Protein AF-A0A415G6V3-F1 (afdb_monomer_lite)

Secondary structure (DSSP, 8-state):
---------HHHHHHHHHT--TT-EEEEPP---TT--PPPEEEEEEEE-SSEEEEEETTS-EEEEEGGGHHHHEESSSS-------SS--

Structure (mmCIF, N/CA/C/O backbone):
data_AF-A0A415G6V3-F1
#
_entry.id   AF-A0A415G6V3-F1
#
loop_
_atom_site.group_PDB
_atom_site.id
_atom_site.type_sy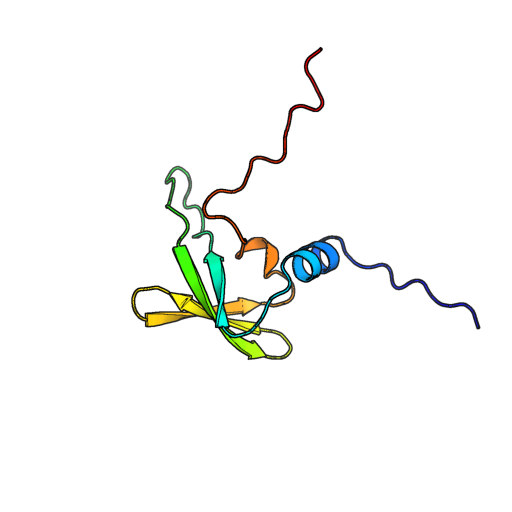mbol
_atom_site.label_atom_id
_atom_site.label_alt_id
_atom_site.label_comp_id
_atom_site.label_asym_id
_atom_site.label_entity_id
_atom_site.label_seq_id
_atom_site.pdbx_PDB_ins_code
_atom_site.Cartn_x
_atom_site.Cartn_y
_atom_site.Cartn_z
_atom_site.occupancy
_atom_site.B_iso_or_equiv
_atom_site.auth_seq_id
_atom_site.auth_comp_id
_atom_site.auth_asym_id
_atom_site.auth_atom_id
_atom_site.pdbx_PDB_model_num
ATOM 1 N N . MET A 1 1 ? -21.489 13.684 29.727 1.00 46.12 1 MET A N 1
ATOM 2 C CA . MET A 1 1 ? -20.698 12.756 28.893 1.00 46.1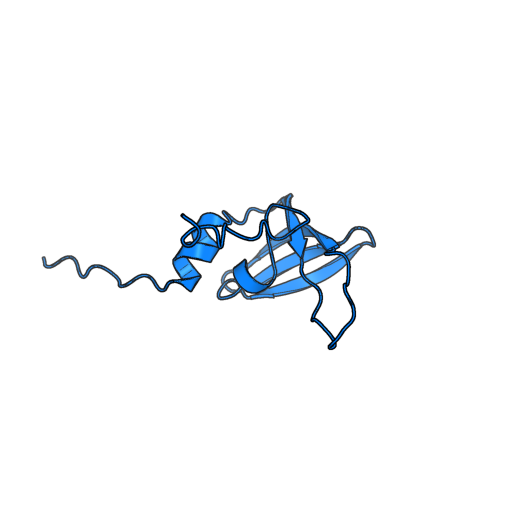2 1 MET A CA 1
ATOM 3 C C . MET A 1 1 ? -19.497 13.523 28.384 1.00 46.12 1 MET A C 1
ATOM 5 O O . MET A 1 1 ? -19.663 14.386 27.534 1.00 46.12 1 MET A O 1
ATOM 9 N N . ILE A 1 2 ? -18.327 13.301 28.977 1.00 50.75 2 ILE A N 1
ATOM 10 C CA . ILE A 1 2 ? -17.081 13.879 28.471 1.00 50.75 2 ILE A CA 1
ATOM 11 C C . ILE A 1 2 ? -16.722 13.012 27.266 1.00 50.75 2 ILE A C 1
ATOM 13 O O . ILE A 1 2 ? -16.491 11.816 27.427 1.00 50.75 2 ILE A O 1
ATOM 17 N N . GLN A 1 3 ? -16.801 13.568 26.057 1.00 54.12 3 GLN A N 1
ATOM 18 C CA . GLN A 1 3 ? -16.238 12.902 24.889 1.00 54.12 3 GLN A CA 1
ATOM 19 C C . GLN A 1 3 ? -14.725 12.918 25.100 1.00 54.12 3 GLN A C 1
ATOM 21 O O . GLN A 1 3 ? -14.097 13.962 24.954 1.00 54.12 3 GLN A O 1
ATOM 26 N N . GLU A 1 4 ? -14.149 11.797 25.534 1.00 57.84 4 GLU A N 1
ATOM 27 C CA . GLU A 1 4 ? -12.704 11.608 25.456 1.00 57.84 4 GLU A CA 1
ATOM 28 C C . GLU A 1 4 ? -12.314 11.767 23.986 1.00 57.84 4 GLU A C 1
ATOM 30 O O . GLU A 1 4 ? -12.613 10.908 23.151 1.00 57.84 4 GLU A O 1
ATOM 35 N N . GLU A 1 5 ? -11.682 12.891 23.647 1.00 63.00 5 GLU A N 1
ATOM 36 C CA . GLU A 1 5 ? -11.000 13.038 22.370 1.00 63.00 5 GLU A CA 1
ATOM 37 C C . GLU A 1 5 ? -9.928 11.950 22.309 1.00 63.00 5 GLU A C 1
ATOM 39 O O . GLU A 1 5 ? -8.853 12.067 22.903 1.00 63.00 5 GLU A O 1
ATOM 44 N N . LYS A 1 6 ? -10.235 10.846 21.616 1.00 68.12 6 LYS A N 1
ATOM 45 C CA . LYS A 1 6 ? -9.254 9.802 21.326 1.00 68.12 6 LYS A CA 1
ATOM 46 C C . LYS A 1 6 ? -8.056 10.473 20.671 1.00 68.12 6 LYS A C 1
ATOM 48 O O . LYS A 1 6 ? -8.142 10.962 19.545 1.00 68.12 6 LYS A O 1
ATOM 53 N N . LYS A 1 7 ? -6.936 10.486 21.386 1.00 74.62 7 LYS A N 1
ATOM 54 C CA . LYS A 1 7 ? -5.672 11.040 20.916 1.00 74.62 7 LYS A CA 1
ATOM 55 C C . LYS A 1 7 ? -5.180 10.184 19.746 1.00 74.62 7 LYS A C 1
ATOM 57 O O . LYS A 1 7 ? -4.548 9.154 19.949 1.00 74.62 7 LYS A O 1
ATOM 62 N N . VAL A 1 8 ? -5.528 10.586 18.523 1.00 74.06 8 VAL A N 1
ATOM 63 C CA . VAL A 1 8 ? -5.136 9.878 17.296 1.00 74.06 8 VAL A CA 1
ATOM 64 C C . VAL A 1 8 ? -3.627 10.004 17.127 1.00 74.06 8 VAL A C 1
ATOM 66 O O . VAL A 1 8 ? -3.090 11.119 17.101 1.00 74.06 8 VAL A O 1
ATOM 69 N N . SER A 1 9 ? -2.939 8.873 16.998 1.00 83.00 9 SER A N 1
ATOM 70 C CA . SER A 1 9 ? -1.493 8.877 16.789 1.00 83.00 9 SER A CA 1
ATOM 71 C C . SER A 1 9 ? -1.142 9.513 15.432 1.00 83.00 9 SER A C 1
ATOM 73 O O . SER A 1 9 ? -1.920 9.427 14.477 1.00 83.00 9 SER A O 1
ATOM 75 N N . PRO A 1 10 ? 0.044 10.133 15.283 1.00 85.69 10 PRO A N 1
ATOM 76 C CA . PRO A 1 10 ? 0.490 10.650 13.987 1.00 85.69 10 PRO A CA 1
ATOM 77 C C . PRO A 1 10 ? 0.483 9.588 12.877 1.00 85.69 10 PRO A C 1
ATOM 79 O O . PRO A 1 10 ? 0.212 9.908 11.723 1.00 85.69 10 PRO A O 1
ATOM 82 N N . MET A 1 11 ? 0.744 8.323 13.224 1.00 86.94 11 MET A N 1
ATOM 83 C CA . MET A 1 11 ? 0.728 7.218 12.267 1.00 86.94 11 MET A CA 1
ATOM 84 C C . MET A 1 11 ? -0.689 6.888 11.790 1.00 86.94 11 MET A C 1
ATOM 86 O O . MET A 1 11 ? -0.915 6.746 10.593 1.00 86.94 11 MET A O 1
ATOM 90 N N . GLU A 1 12 ? -1.668 6.850 12.696 1.00 84.50 12 GLU A N 1
ATOM 91 C CA . GLU A 1 12 ? -3.075 6.660 12.324 1.00 84.50 12 GLU A CA 1
ATOM 92 C C . GLU A 1 12 ? -3.582 7.773 11.403 1.00 84.50 12 GLU A C 1
ATOM 94 O O . GLU A 1 12 ? -4.350 7.493 10.484 1.00 84.50 12 GLU A O 1
ATOM 99 N N . LYS A 1 13 ? -3.137 9.022 11.604 1.00 87.44 13 LYS A N 1
ATOM 100 C CA . LYS A 1 13 ? -3.451 10.126 10.680 1.00 87.44 13 LYS A CA 1
ATOM 101 C C . LYS A 1 13 ? -2.898 9.851 9.280 1.00 87.44 13 LYS A C 1
ATOM 103 O O . LYS A 1 13 ? -3.662 9.878 8.321 1.00 87.44 13 LYS A O 1
ATOM 108 N N . ARG A 1 14 ? -1.616 9.484 9.172 1.00 87.62 14 ARG A N 1
ATOM 109 C CA . ARG A 1 14 ? -0.974 9.158 7.884 1.00 87.62 14 ARG A CA 1
ATOM 110 C C . ARG A 1 14 ? -1.624 7.968 7.174 1.00 87.62 14 ARG A C 1
ATOM 112 O O . ARG A 1 14 ? -1.838 8.013 5.967 1.00 87.62 14 ARG A O 1
ATOM 119 N N . ASN A 1 15 ? -1.981 6.916 7.913 1.00 86.81 15 ASN A N 1
ATOM 120 C CA . ASN A 1 15 ? -2.688 5.766 7.342 1.00 86.81 15 ASN A CA 1
ATOM 121 C C . ASN A 1 15 ? -4.082 6.157 6.828 1.00 86.81 15 ASN A C 1
ATOM 123 O O . ASN A 1 15 ? -4.493 5.694 5.767 1.00 86.81 15 ASN A O 1
ATOM 127 N N . LYS A 1 16 ? -4.799 7.043 7.537 1.00 86.81 16 LYS A N 1
ATOM 128 C CA . LYS A 1 16 ? -6.086 7.582 7.066 1.00 86.81 16 LYS A CA 1
ATOM 129 C C . LYS A 1 16 ? -5.933 8.437 5.806 1.00 86.81 16 LYS A C 1
ATOM 131 O O . LYS A 1 16 ? -6.746 8.309 4.900 1.00 86.81 16 LYS A O 1
ATOM 136 N N . GLU A 1 17 ? -4.891 9.262 5.714 1.00 88.31 17 GLU A N 1
ATOM 137 C CA . GLU A 1 17 ? -4.599 10.089 4.527 1.00 88.31 17 GLU A CA 1
ATOM 138 C C . GLU A 1 17 ? -4.300 9.253 3.271 1.00 88.31 17 GLU A C 1
ATOM 140 O O . GLU A 1 17 ? -4.591 9.668 2.138 1.00 88.31 17 GLU A O 1
ATOM 145 N N . LEU A 1 18 ? -3.739 8.054 3.452 1.00 86.56 18 LEU A N 1
ATOM 146 C CA . LEU A 1 18 ? -3.525 7.104 2.361 1.00 86.56 18 LEU A CA 1
ATOM 147 C C . LEU A 1 18 ? -4.816 6.536 1.785 1.00 86.56 18 LEU A C 1
ATOM 149 O O . LEU A 1 18 ? -4.817 6.207 0.597 1.00 86.56 18 LEU A O 1
ATOM 153 N N . ASP A 1 19 ? -5.890 6.490 2.579 1.00 88.75 19 ASP A N 1
ATOM 154 C CA . ASP A 1 19 ? -7.212 6.008 2.168 1.00 88.75 19 ASP A CA 1
ATOM 155 C C . ASP A 1 19 ? -7.111 4.654 1.440 1.00 88.75 19 ASP A C 1
ATOM 157 O O . ASP A 1 19 ? -7.432 4.535 0.258 1.00 88.75 19 ASP A O 1
ATOM 161 N N . ILE A 1 20 ? -6.545 3.655 2.129 1.00 89.31 20 ILE A N 1
ATOM 162 C CA . ILE A 1 20 ? -6.211 2.346 1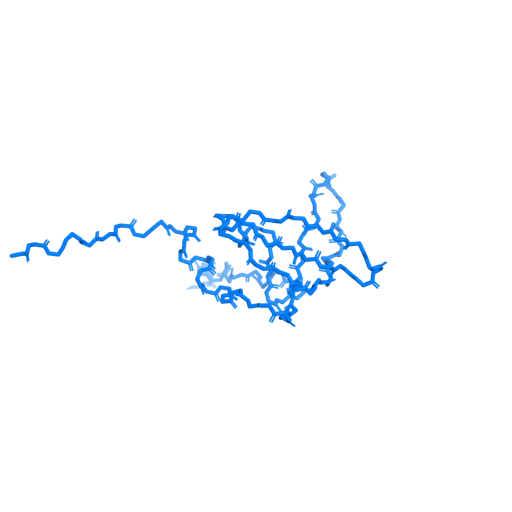.551 1.00 89.31 20 ILE A CA 1
ATOM 163 C C . ILE A 1 20 ? -7.485 1.596 1.175 1.00 89.31 20 ILE A C 1
ATOM 165 O O . ILE A 1 20 ? -8.330 1.314 2.024 1.00 89.31 20 ILE A O 1
ATOM 169 N N . LYS A 1 21 ? -7.600 1.250 -0.109 1.00 92.25 21 LYS A N 1
ATOM 170 C CA . LYS A 1 21 ? -8.764 0.575 -0.693 1.00 92.25 21 LYS A CA 1
ATOM 171 C C . LYS A 1 21 ? -8.342 -0.641 -1.499 1.00 92.25 21 LYS A C 1
ATOM 173 O O . LYS A 1 21 ? -7.324 -0.602 -2.185 1.00 92.25 21 LYS A O 1
ATOM 178 N N . ALA A 1 22 ? -9.151 -1.696 -1.457 1.00 92.81 22 ALA A N 1
ATOM 179 C CA . ALA A 1 22 ? -8.971 -2.843 -2.339 1.00 92.81 22 ALA A CA 1
ATOM 180 C C . ALA A 1 22 ? -9.077 -2.402 -3.809 1.00 92.81 22 ALA A C 1
ATOM 182 O O . ALA A 1 22 ? -9.903 -1.559 -4.158 1.00 92.81 22 ALA A O 1
ATOM 183 N N . GLY A 1 23 ? -8.198 -2.932 -4.654 1.00 93.12 23 GLY A N 1
ATOM 184 C CA . GLY A 1 23 ? -8.049 -2.561 -6.061 1.00 93.12 23 GLY A CA 1
ATOM 185 C C . GLY A 1 23 ? -7.285 -1.258 -6.318 1.00 93.12 23 GLY A C 1
ATOM 186 O O . GLY A 1 23 ? -6.984 -0.961 -7.473 1.00 93.12 23 GLY A O 1
ATOM 187 N N . ALA A 1 24 ? -6.945 -0.476 -5.288 1.00 93.62 24 ALA A N 1
ATOM 188 C CA . ALA A 1 24 ? -6.174 0.748 -5.479 1.00 93.62 24 ALA A CA 1
ATOM 189 C C . ALA A 1 24 ? -4.681 0.455 -5.696 1.00 93.62 24 ALA A C 1
ATOM 191 O O . ALA A 1 24 ? -4.127 -0.524 -5.193 1.00 93.62 24 ALA A O 1
ATOM 192 N N . VAL A 1 25 ? -4.035 1.340 -6.455 1.00 94.06 25 VAL A N 1
ATOM 193 C CA . VAL A 1 25 ? -2.616 1.257 -6.809 1.00 94.06 25 VAL A CA 1
ATOM 194 C C . VAL A 1 25 ? -1.808 2.175 -5.900 1.00 94.06 25 VAL A C 1
ATOM 196 O O . VAL A 1 25 ? -2.143 3.349 -5.742 1.00 94.06 25 VAL A O 1
ATOM 199 N N . TYR A 1 26 ? -0.708 1.655 -5.369 1.00 93.38 26 TYR A N 1
ATOM 200 C CA . TYR A 1 26 ? 0.263 2.391 -4.566 1.00 93.38 26 TYR A CA 1
ATOM 201 C C . TYR A 1 26 ? 1.684 2.097 -5.046 1.00 93.38 26 TYR A C 1
ATOM 203 O O . TYR A 1 26 ? 1.917 1.232 -5.890 1.00 93.38 26 TYR A O 1
ATOM 211 N N . TYR A 1 27 ? 2.644 2.831 -4.497 1.00 91.25 27 TYR A N 1
ATOM 212 C CA . TYR A 1 27 ? 4.063 2.552 -4.646 1.00 91.25 27 TYR A CA 1
ATOM 213 C C . TYR A 1 27 ? 4.634 2.145 -3.295 1.00 91.25 27 TYR A C 1
ATOM 215 O O . TYR A 1 27 ? 4.442 2.859 -2.310 1.00 91.25 27 TYR A O 1
ATOM 223 N N . MET A 1 28 ? 5.315 1.007 -3.272 1.00 89.00 28 MET A N 1
ATOM 224 C CA . MET A 1 28 ? 5.976 0.443 -2.109 1.00 89.00 28 MET A CA 1
ATOM 225 C C . MET A 1 28 ? 7.464 0.811 -2.128 1.00 89.00 28 MET A C 1
ATOM 227 O O . MET A 1 28 ? 8.136 0.626 -3.145 1.00 89.00 28 MET A O 1
ATOM 231 N N . ASP A 1 29 ? 7.979 1.352 -1.023 1.00 80.06 29 ASP A N 1
ATOM 232 C CA . ASP A 1 29 ? 9.427 1.489 -0.830 1.00 80.06 29 ASP A CA 1
ATOM 233 C C . ASP A 1 29 ? 10.048 0.121 -0.547 1.00 80.06 29 ASP A C 1
ATOM 235 O O . ASP A 1 29 ? 9.612 -0.583 0.361 1.00 80.06 29 ASP A O 1
ATOM 239 N N . GLU A 1 30 ? 11.107 -0.238 -1.272 1.00 70.94 30 GLU A N 1
ATOM 240 C CA . GLU A 1 30 ? 11.950 -1.362 -0.865 1.00 70.94 30 GLU A CA 1
ATOM 241 C C . GLU A 1 30 ? 12.918 -0.927 0.245 1.00 70.94 30 GLU A C 1
ATOM 243 O O . GLU A 1 30 ? 13.379 0.222 0.304 1.00 70.94 30 GLU A O 1
ATOM 248 N N . LEU A 1 31 ? 13.195 -1.856 1.165 1.00 62.56 31 LEU A N 1
ATOM 249 C CA . LEU A 1 31 ? 14.099 -1.661 2.295 1.00 62.56 31 LEU A CA 1
ATOM 250 C C . LEU A 1 31 ? 15.455 -1.158 1.788 1.00 62.56 31 LEU A C 1
ATOM 252 O O . LEU A 1 31 ? 16.179 -1.854 1.082 1.00 62.56 31 LEU A O 1
ATOM 256 N N . ARG A 1 32 ? 15.793 0.078 2.170 1.00 55.56 32 ARG A N 1
ATOM 257 C CA . ARG A 1 32 ? 17.051 0.737 1.811 1.00 55.56 32 ARG A CA 1
ATOM 258 C C . ARG A 1 32 ? 18.228 -0.025 2.414 1.00 55.56 32 ARG A C 1
ATOM 260 O O . ARG A 1 32 ? 18.616 0.233 3.554 1.00 55.56 32 ARG A O 1
ATOM 267 N N . ILE A 1 33 ? 18.845 -0.909 1.644 1.00 54.09 33 ILE A N 1
ATOM 268 C CA . ILE A 1 33 ? 20.220 -1.318 1.916 1.00 54.09 33 ILE A CA 1
ATOM 269 C C . ILE A 1 33 ? 21.083 -0.090 1.594 1.00 54.09 33 ILE A C 1
ATOM 271 O O . ILE A 1 33 ? 20.940 0.532 0.541 1.00 54.09 33 ILE A O 1
ATOM 275 N N . ARG A 1 34 ? 21.877 0.362 2.573 1.00 53.66 34 ARG A N 1
ATOM 276 C CA . ARG A 1 34 ? 22.613 1.640 2.541 1.00 53.66 34 ARG A CA 1
ATOM 277 C C . ARG A 1 34 ? 23.282 1.890 1.180 1.00 53.66 34 ARG A C 1
ATOM 279 O O . ARG A 1 34 ? 24.248 1.219 0.845 1.00 53.66 34 ARG A O 1
ATOM 286 N N . GLY A 1 35 ? 22.824 2.924 0.475 1.00 55.38 35 GLY A N 1
ATOM 287 C CA . GLY A 1 35 ? 23.492 3.467 -0.713 1.00 55.38 35 GLY A CA 1
ATOM 288 C C . GLY A 1 35 ? 22.829 3.138 -2.050 1.00 55.38 35 GLY A C 1
ATOM 289 O O . GLY A 1 35 ? 23.065 3.873 -3.005 1.00 55.38 35 GLY A O 1
ATOM 290 N N . GLU A 1 36 ? 21.951 2.134 -2.124 1.00 54.53 36 GLU A N 1
ATOM 291 C CA . GLU A 1 36 ? 21.214 1.845 -3.358 1.00 54.53 36 GLU A CA 1
ATOM 292 C C . GLU A 1 36 ? 19.889 2.602 -3.412 1.00 54.53 36 GLU A C 1
ATOM 294 O O . GLU A 1 36 ? 19.037 2.536 -2.521 1.00 54.53 36 GLU A O 1
ATOM 299 N N . ARG A 1 37 ? 19.722 3.361 -4.495 1.00 56.81 37 ARG A N 1
ATOM 300 C CA . ARG A 1 37 ? 18.471 4.036 -4.814 1.00 56.81 37 ARG A CA 1
ATOM 301 C C . ARG A 1 37 ? 17.599 3.047 -5.576 1.00 56.81 37 ARG A C 1
ATOM 303 O O . ARG A 1 37 ? 17.612 3.033 -6.799 1.00 56.81 37 ARG A O 1
ATOM 310 N N . ILE A 1 38 ? 16.882 2.210 -4.837 1.00 67.12 38 ILE A N 1
ATOM 311 C CA . ILE A 1 38 ? 15.925 1.280 -5.432 1.00 67.12 38 ILE A CA 1
ATOM 312 C C . ILE A 1 38 ? 14.694 2.076 -5.870 1.00 67.12 38 ILE A C 1
ATOM 314 O O . ILE A 1 38 ? 14.140 2.866 -5.094 1.00 67.12 38 ILE A O 1
ATOM 318 N N . ASP A 1 39 ? 14.309 1.921 -7.138 1.00 76.44 39 ASP A N 1
ATOM 319 C CA . ASP A 1 39 ? 1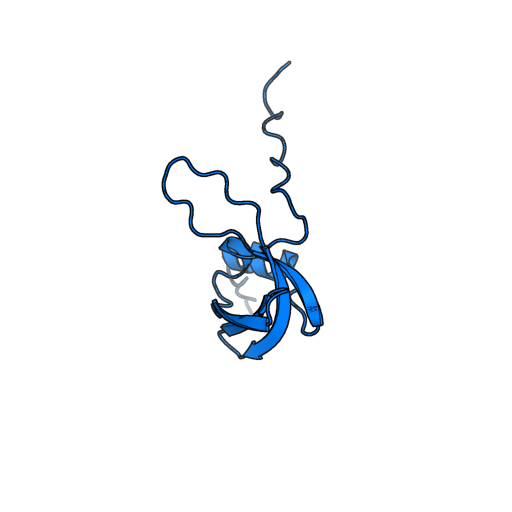3.080 2.513 -7.640 1.00 76.44 39 ASP A CA 1
ATOM 320 C C . ASP A 1 39 ? 11.888 1.867 -6.920 1.00 76.44 39 ASP A C 1
ATOM 322 O O . ASP A 1 39 ? 11.779 0.647 -6.841 1.00 76.44 39 ASP A O 1
ATOM 326 N N . PRO A 1 40 ? 10.972 2.676 -6.393 1.00 84.25 40 PRO A N 1
ATOM 327 C CA . PRO A 1 40 ? 9.838 2.174 -5.646 1.00 84.25 40 PRO A CA 1
ATOM 328 C C . PRO A 1 40 ? 8.884 1.405 -6.547 1.00 84.25 40 PRO A C 1
ATOM 330 O O . PRO A 1 40 ? 8.563 1.828 -7.665 1.00 84.25 40 PRO A O 1
ATOM 333 N N . LYS A 1 41 ? 8.415 0.281 -6.020 1.00 88.12 41 LYS A N 1
ATOM 334 C CA . LYS A 1 41 ? 7.673 -0.728 -6.762 1.00 88.12 41 LYS A CA 1
ATOM 335 C C . LYS A 1 41 ? 6.198 -0.379 -6.825 1.00 88.12 41 LYS A C 1
ATOM 337 O O . LYS A 1 41 ? 5.590 -0.082 -5.801 1.00 88.12 41 LYS A O 1
ATOM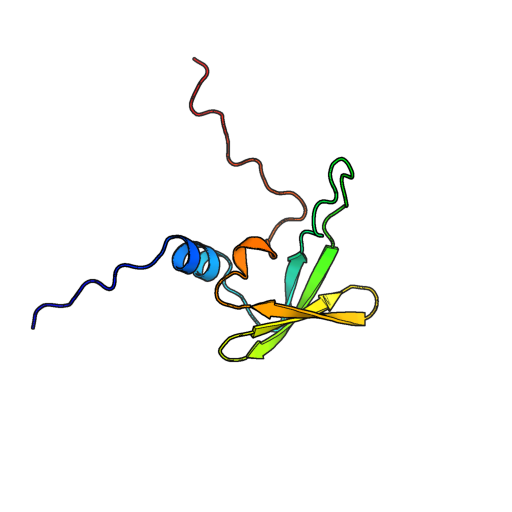 342 N N . ARG A 1 42 ? 5.598 -0.433 -8.011 1.00 91.88 42 ARG A N 1
ATOM 343 C CA . ARG A 1 42 ? 4.149 -0.274 -8.165 1.00 91.88 42 ARG A CA 1
ATOM 344 C C . ARG A 1 42 ? 3.444 -1.547 -7.689 1.00 91.88 42 ARG A C 1
ATOM 346 O O . ARG A 1 42 ? 3.805 -2.641 -8.109 1.00 91.88 42 ARG A O 1
ATOM 353 N N . VAL A 1 43 ? 2.453 -1.392 -6.816 1.00 93.88 43 VAL A N 1
ATOM 354 C CA . VAL A 1 43 ? 1.694 -2.498 -6.221 1.00 93.88 43 VAL A CA 1
ATOM 355 C C . VAL A 1 43 ? 0.195 -2.201 -6.214 1.00 93.88 43 VAL A C 1
ATOM 357 O O . VAL A 1 43 ? -0.223 -1.044 -6.141 1.00 93.88 43 VAL A O 1
ATOM 360 N N . VAL A 1 44 ? -0.626 -3.245 -6.280 1.00 95.56 44 VAL A N 1
ATOM 361 C CA . VAL A 1 44 ? -2.091 -3.182 -6.218 1.00 95.56 44 VAL A CA 1
ATOM 362 C C . VAL A 1 44 ? -2.561 -3.825 -4.924 1.00 95.56 44 VAL A C 1
ATOM 364 O O . VAL A 1 44 ? -2.151 -4.936 -4.605 1.00 95.56 44 VAL A O 1
ATOM 367 N N . VAL A 1 45 ? -3.452 -3.167 -4.187 1.00 95.25 45 VAL A N 1
ATOM 368 C CA . VAL A 1 45 ? -4.079 -3.774 -3.007 1.00 95.25 45 VAL A CA 1
ATOM 369 C C . VAL A 1 45 ? -5.051 -4.859 -3.456 1.00 95.25 45 VAL A C 1
ATOM 371 O O . VAL A 1 45 ? -6.031 -4.567 -4.138 1.00 95.25 45 VAL A O 1
ATOM 374 N N . LYS A 1 46 ? -4.810 -6.103 -3.053 1.00 96.62 46 LYS A N 1
ATOM 375 C CA . LYS A 1 46 ? -5.698 -7.234 -3.342 1.00 96.62 46 LYS A CA 1
ATOM 376 C C . LYS A 1 46 ? -6.747 -7.396 -2.259 1.00 96.62 46 LYS A C 1
ATOM 378 O O . LYS A 1 46 ? -7.937 -7.384 -2.551 1.00 96.62 46 LYS A O 1
ATOM 383 N N . GLU A 1 47 ? -6.300 -7.480 -1.012 1.00 95.62 47 GLU A N 1
ATOM 384 C CA . GLU A 1 47 ? -7.160 -7.770 0.131 1.00 95.62 47 GLU A CA 1
ATOM 385 C C . GLU A 1 47 ? -6.783 -6.910 1.336 1.00 95.62 47 GLU A C 1
ATOM 387 O O . GLU A 1 47 ? -5.619 -6.549 1.528 1.00 95.62 47 GLU A O 1
ATOM 392 N N . ILE A 1 48 ? -7.780 -6.587 2.160 1.00 93.62 48 ILE A N 1
ATOM 393 C CA . ILE A 1 48 ? -7.604 -5.842 3.406 1.00 93.62 48 ILE A CA 1
ATOM 394 C C . ILE A 1 48 ? -8.192 -6.681 4.538 1.00 93.62 48 ILE A C 1
ATOM 396 O O . ILE A 1 48 ? -9.397 -6.908 4.604 1.00 93.62 48 ILE A O 1
ATOM 400 N N . TYR A 1 49 ? -7.322 -7.111 5.440 1.00 92.75 49 TYR A N 1
ATOM 401 C CA . TYR A 1 49 ? -7.644 -7.796 6.685 1.00 92.75 49 TYR A CA 1
ATOM 402 C C . TYR A 1 49 ? -7.591 -6.801 7.854 1.00 92.75 49 TYR A C 1
ATOM 404 O O . TYR A 1 49 ? -6.966 -5.753 7.722 1.00 92.75 49 TYR A O 1
ATOM 412 N N . PRO A 1 50 ? -8.163 -7.111 9.035 1.00 89.56 50 PRO A N 1
ATOM 413 C CA . PRO A 1 50 ? -8.220 -6.174 10.167 1.00 89.56 50 PRO A CA 1
AT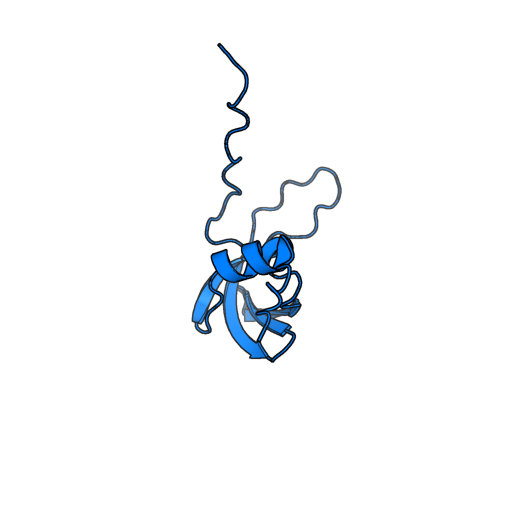OM 414 C C . PRO A 1 50 ? -6.876 -5.568 10.604 1.00 89.56 50 PRO A C 1
ATOM 416 O O . PRO A 1 50 ? -6.843 -4.460 11.139 1.00 89.56 50 PRO A O 1
ATOM 419 N N . HIS A 1 51 ? -5.764 -6.272 10.373 1.00 91.06 51 HIS A N 1
ATOM 420 C CA . HIS A 1 51 ? -4.423 -5.833 10.774 1.00 91.06 51 HIS A CA 1
ATOM 421 C C . HIS A 1 51 ? -3.391 -5.852 9.640 1.00 91.06 51 HIS A C 1
ATOM 423 O O . HIS A 1 51 ? -2.245 -5.459 9.858 1.00 91.06 51 HIS A O 1
ATOM 429 N N . MET A 1 52 ? -3.774 -6.277 8.434 1.00 94.19 52 MET A N 1
ATOM 430 C CA . MET A 1 52 ? -2.846 -6.517 7.331 1.00 94.19 52 MET A CA 1
ATOM 431 C C . MET A 1 52 ? -3.484 -6.175 5.987 1.00 94.19 52 MET A C 1
ATOM 433 O O . MET A 1 52 ? -4.679 -6.361 5.792 1.00 94.19 52 MET A O 1
ATOM 437 N N . ILE A 1 53 ? -2.675 -5.710 5.049 1.00 94.19 53 ILE A N 1
ATOM 438 C CA . ILE A 1 53 ? -3.040 -5.484 3.655 1.00 94.19 53 ILE A CA 1
ATOM 439 C C . ILE A 1 53 ? -2.194 -6.422 2.808 1.00 94.19 53 ILE A C 1
ATOM 441 O O . ILE A 1 53 ? -0.982 -6.497 3.005 1.00 94.19 53 ILE A O 1
ATOM 445 N N . ILE A 1 54 ? -2.823 -7.108 1.863 1.00 95.00 54 ILE A N 1
ATOM 446 C CA . ILE A 1 54 ? -2.120 -7.882 0.844 1.00 95.00 54 ILE A CA 1
ATOM 447 C C . ILE A 1 54 ? -1.997 -7.014 -0.397 1.00 95.00 54 ILE A C 1
ATOM 449 O O . ILE A 1 54 ? -3.001 -6.535 -0.933 1.00 95.00 54 ILE A O 1
ATOM 453 N N . VAL A 1 55 ? -0.766 -6.808 -0.850 1.00 94.75 55 VAL A N 1
ATOM 454 C CA . VAL A 1 55 ? -0.461 -6.086 -2.083 1.00 94.75 55 VAL A CA 1
ATOM 455 C C . VAL A 1 55 ? 0.218 -7.017 -3.075 1.00 94.75 55 VAL A C 1
ATOM 457 O O . VAL A 1 55 ? 1.023 -7.852 -2.679 1.00 94.75 55 VAL A O 1
ATOM 460 N N . GLU A 1 56 ? -0.097 -6.873 -4.354 1.00 95.31 56 GLU A N 1
ATOM 461 C CA . GLU A 1 56 ? 0.516 -7.626 -5.448 1.00 95.31 56 GLU A CA 1
ATOM 462 C C . GLU A 1 56 ? 1.319 -6.676 -6.331 1.00 95.31 56 GLU A C 1
ATOM 464 O O . GLU A 1 56 ? 0.852 -5.582 -6.658 1.00 95.31 56 GLU A O 1
ATOM 469 N N . ASP A 1 57 ? 2.528 -7.077 -6.702 1.00 92.50 57 ASP A N 1
ATOM 470 C CA . ASP A 1 57 ? 3.358 -6.326 -7.636 1.00 92.50 57 ASP A CA 1
ATOM 471 C C . ASP A 1 57 ? 3.080 -6.673 -9.108 1.00 92.50 57 ASP A C 1
ATOM 473 O O . ASP A 1 57 ? 2.256 -7.520 -9.444 1.00 92.50 57 ASP A O 1
ATOM 477 N N . GLU A 1 58 ? 3.801 -6.019 -10.016 1.00 90.56 58 GLU A N 1
ATOM 478 C CA . GLU A 1 58 ? 3.658 -6.239 -11.461 1.00 90.56 58 GLU A CA 1
ATOM 479 C C . GLU A 1 58 ? 4.131 -7.627 -11.936 1.00 90.56 58 GLU A C 1
ATOM 481 O O . GLU A 1 58 ? 3.773 -8.044 -13.035 1.00 90.56 58 GLU A O 1
ATOM 486 N N . ASN A 1 59 ? 4.892 -8.355 -11.114 1.00 89.94 59 ASN A N 1
ATOM 487 C CA . ASN A 1 59 ? 5.346 -9.720 -11.385 1.00 89.94 59 ASN A CA 1
ATOM 488 C C . ASN A 1 59 ? 4.406 -10.784 -10.783 1.00 89.94 59 ASN A C 1
ATOM 490 O O . ASN A 1 59 ? 4.684 -11.977 -10.903 1.00 89.94 59 ASN A O 1
ATOM 494 N N . GLY A 1 60 ? 3.316 -10.375 -10.124 1.00 91.12 60 GLY A N 1
ATOM 495 C CA . GLY A 1 60 ? 2.384 -11.273 -9.443 1.00 91.12 60 GLY A CA 1
ATOM 496 C C . GLY A 1 60 ? 2.855 -11.752 -8.066 1.00 91.12 60 GLY A C 1
ATOM 497 O O . GLY A 1 60 ? 2.284 -12.698 -7.526 1.00 91.12 60 GLY A O 1
ATOM 498 N N . PHE A 1 61 ? 3.890 -11.141 -7.481 1.00 91.44 61 PHE A N 1
ATOM 499 C CA . PHE A 1 61 ? 4.326 -11.457 -6.122 1.00 91.44 61 PHE A CA 1
ATOM 500 C C . PHE A 1 61 ? 3.468 -10.715 -5.095 1.00 91.44 61 PHE A C 1
ATOM 502 O O . PHE A 1 61 ? 3.304 -9.494 -5.169 1.00 91.44 61 PHE A O 1
ATOM 509 N N . CYS A 1 62 ? 2.963 -11.457 -4.108 1.00 92.75 62 CYS A N 1
ATOM 510 C CA . CYS A 1 62 ? 2.134 -10.925 -3.033 1.00 92.75 62 CYS A CA 1
ATOM 511 C C . CYS A 1 62 ? 2.950 -10.662 -1.761 1.00 92.75 62 CYS A C 1
ATOM 513 O O . CYS A 1 62 ? 3.626 -11.554 -1.249 1.00 92.75 62 CYS A O 1
ATOM 515 N N . SER A 1 63 ? 2.799 -9.463 -1.203 1.00 91.25 63 SER A N 1
ATOM 516 C CA . SER A 1 63 ? 3.412 -9.028 0.054 1.00 91.25 63 SER A CA 1
ATOM 517 C C . SER A 1 63 ? 2.346 -8.633 1.072 1.00 91.25 63 SER A C 1
ATOM 519 O O . SER A 1 63 ? 1.359 -7.981 0.731 1.00 91.25 63 SER A O 1
ATOM 521 N N . GLY A 1 64 ? 2.563 -8.990 2.338 1.00 92.25 64 GLY A N 1
ATOM 522 C CA . GLY A 1 64 ? 1.736 -8.547 3.461 1.00 92.25 64 GLY A CA 1
ATOM 523 C C . GLY A 1 64 ? 2.326 -7.311 4.140 1.00 92.25 64 GLY A C 1
ATOM 524 O O . GLY A 1 64 ? 3.503 -7.305 4.492 1.00 92.25 64 GLY A O 1
ATOM 525 N N . ILE A 1 65 ? 1.509 -6.279 4.351 1.00 91.25 65 ILE A N 1
ATOM 526 C CA . ILE A 1 65 ? 1.891 -5.031 5.029 1.00 91.25 65 ILE A CA 1
ATOM 527 C C . ILE A 1 65 ? 0.970 -4.810 6.225 1.00 91.25 65 ILE A C 1
ATOM 529 O O . ILE A 1 65 ? -0.249 -4.910 6.107 1.00 91.25 65 ILE A O 1
ATOM 533 N N . THR A 1 66 ? 1.526 -4.475 7.386 1.00 91.75 66 THR A N 1
ATOM 534 C CA . THR A 1 66 ? 0.729 -4.196 8.587 1.00 91.75 66 THR A CA 1
ATOM 535 C C . THR A 1 66 ? -0.052 -2.889 8.433 1.00 91.75 66 THR A C 1
ATOM 537 O O . THR A 1 66 ? 0.526 -1.842 8.147 1.00 91.75 66 THR A O 1
ATOM 540 N N . LEU A 1 67 ? -1.359 -2.906 8.719 1.00 87.19 67 LEU A N 1
ATOM 541 C CA . LEU A 1 67 ? -2.213 -1.707 8.653 1.00 87.19 67 LEU A CA 1
ATOM 542 C C . LEU A 1 67 ? -1.720 -0.573 9.554 1.00 87.19 67 LEU A C 1
ATOM 544 O O . LEU A 1 67 ? -1.837 0.593 9.195 1.00 87.19 67 LEU A O 1
ATOM 548 N N . ALA A 1 68 ? -1.158 -0.914 10.715 1.00 86.88 68 ALA A N 1
ATOM 549 C CA . ALA A 1 68 ? -0.648 0.054 11.680 1.00 86.88 68 ALA A CA 1
ATOM 550 C C . ALA A 1 68 ? 0.506 0.906 11.126 1.00 86.88 68 ALA A C 1
ATOM 552 O O . ALA A 1 68 ? 0.676 2.038 11.568 1.00 86.88 68 ALA A O 1
ATOM 553 N N . SER A 1 69 ? 1.264 0.406 10.148 1.00 85.75 69 SER A N 1
ATOM 554 C CA . SER A 1 69 ? 2.434 1.080 9.575 1.00 85.75 69 SER A CA 1
ATOM 555 C C . SER A 1 69 ? 2.368 1.224 8.059 1.00 85.75 69 SER A C 1
ATOM 557 O O . SER A 1 69 ? 3.378 1.557 7.454 1.00 85.75 69 SER A O 1
ATOM 559 N N . ALA A 1 70 ? 1.205 1.019 7.437 1.00 89.12 70 ALA A N 1
ATOM 560 C CA . ALA A 1 70 ? 1.084 1.005 5.982 1.00 89.12 70 ALA A CA 1
ATOM 561 C C . ALA A 1 70 ? 1.612 2.289 5.316 1.00 89.12 70 ALA A C 1
ATOM 563 O O . ALA A 1 70 ? 2.148 2.226 4.218 1.00 89.12 70 ALA A O 1
ATOM 564 N N . ALA A 1 71 ? 1.540 3.439 5.996 1.00 88.00 71 ALA A N 1
ATOM 565 C CA . ALA A 1 71 ? 2.099 4.704 5.523 1.00 88.00 71 ALA A CA 1
ATOM 566 C C . ALA A 1 71 ? 3.625 4.819 5.533 1.00 88.00 71 ALA A C 1
ATOM 568 O O . ALA A 1 71 ? 4.171 5.802 5.028 1.00 88.00 71 ALA A O 1
ATOM 569 N N . VAL A 1 72 ? 4.313 3.862 6.145 1.00 86.81 72 VAL A N 1
ATOM 570 C CA . VAL A 1 72 ? 5.769 3.741 6.072 1.00 86.81 72 VAL A CA 1
ATOM 571 C C . VAL A 1 72 ? 6.161 3.082 4.756 1.00 86.81 72 VAL A C 1
ATOM 573 O O . VAL A 1 72 ? 7.099 3.546 4.112 1.00 86.81 72 VAL A O 1
ATOM 576 N N . ASP A 1 73 ? 5.418 2.051 4.358 1.00 87.75 73 ASP A N 1
ATOM 577 C CA . ASP A 1 73 ? 5.739 1.219 3.202 1.00 87.75 73 ASP A CA 1
ATOM 578 C C . ASP A 1 73 ? 5.090 1.737 1.910 1.00 87.75 73 ASP A C 1
ATOM 580 O O . ASP A 1 73 ? 5.725 1.716 0.859 1.00 87.75 73 ASP A O 1
ATOM 584 N N . LEU A 1 74 ? 3.849 2.237 1.972 1.00 89.06 74 LEU A N 1
ATOM 585 C CA . LEU A 1 74 ? 3.032 2.619 0.815 1.00 89.06 74 LEU A CA 1
ATOM 586 C C . LEU A 1 74 ? 2.909 4.135 0.626 1.00 89.06 74 LEU A C 1
ATOM 588 O O . LEU A 1 74 ? 2.802 4.913 1.575 1.00 89.06 74 LEU A O 1
ATOM 592 N N . ARG A 1 75 ? 2.807 4.560 -0.638 1.00 88.88 75 ARG A N 1
ATOM 593 C CA . ARG A 1 75 ? 2.481 5.941 -1.031 1.00 88.88 75 ARG A CA 1
ATOM 594 C C . ARG A 1 75 ? 1.695 6.029 -2.337 1.00 88.88 75 ARG A C 1
ATOM 596 O O . ARG A 1 75 ? 1.709 5.114 -3.152 1.00 88.88 75 ARG A O 1
ATOM 603 N N . LYS A 1 76 ? 1.041 7.173 -2.563 1.00 87.56 76 LYS A N 1
ATOM 604 C CA . LYS A 1 76 ? 0.247 7.449 -3.778 1.00 87.56 76 LYS A CA 1
ATOM 605 C C . LYS A 1 76 ? 1.093 7.811 -5.007 1.00 87.56 76 LYS A C 1
ATOM 607 O O . LYS A 1 76 ? 0.644 7.637 -6.133 1.00 87.56 76 LYS A O 1
ATOM 612 N N . THR A 1 77 ? 2.306 8.321 -4.812 1.00 84.06 77 THR A N 1
ATOM 613 C CA . THR A 1 77 ? 3.186 8.802 -5.889 1.00 84.06 77 THR A CA 1
ATOM 614 C C . THR A 1 77 ? 4.431 7.937 -6.008 1.00 84.06 77 THR A C 1
ATOM 616 O O . THR A 1 77 ? 4.897 7.398 -5.016 1.00 84.06 77 THR A O 1
ATOM 619 N N . LYS A 1 78 ? 5.032 7.828 -7.199 1.00 79.12 78 LYS A N 1
ATOM 620 C CA . LYS A 1 78 ? 6.269 7.045 -7.365 1.00 79.12 78 LYS A CA 1
ATOM 621 C C . LYS A 1 78 ? 7.387 7.594 -6.484 1.00 79.12 78 LYS A C 1
ATOM 623 O O . LYS A 1 78 ? 7.985 6.865 -5.706 1.00 79.12 78 LYS A O 1
ATOM 628 N N . TYR A 1 79 ? 7.610 8.899 -6.510 1.00 74.06 79 TYR A N 1
ATOM 629 C CA . TYR A 1 79 ? 8.617 9.535 -5.672 1.00 74.06 79 TYR A CA 1
ATOM 630 C C . TYR A 1 79 ? 7.976 10.120 -4.426 1.00 74.06 79 TYR A C 1
ATOM 632 O O . TYR A 1 79 ? 6.873 10.671 -4.479 1.00 74.06 79 TYR A O 1
ATOM 640 N N . LYS A 1 80 ? 8.688 10.020 -3.304 1.00 65.94 80 LYS A N 1
ATOM 641 C CA . LYS A 1 80 ? 8.391 10.841 -2.140 1.00 65.94 80 LYS A CA 1
ATOM 642 C C . LYS A 1 80 ? 8.599 12.278 -2.600 1.00 65.94 80 LYS A C 1
ATOM 644 O O . LYS A 1 80 ? 9.739 12.676 -2.836 1.00 65.94 80 LYS A O 1
ATOM 649 N N . THR A 1 81 ? 7.515 13.020 -2.816 1.00 55.88 81 THR A N 1
ATOM 650 C CA . THR A 1 81 ? 7.601 14.475 -2.893 1.00 55.88 81 THR A CA 1
ATOM 651 C C . THR A 1 81 ? 8.342 14.851 -1.622 1.00 55.88 81 THR A C 1
ATOM 653 O O . THR A 1 81 ? 7.874 14.526 -0.530 1.00 55.88 81 THR A O 1
ATOM 656 N N . LEU A 1 82 ? 9.570 15.355 -1.751 1.00 51.56 82 LEU A N 1
ATOM 657 C CA . LEU A 1 82 ? 10.261 15.985 -0.638 1.00 51.56 82 LEU A CA 1
ATOM 658 C C . LEU A 1 82 ? 9.330 17.117 -0.236 1.00 51.56 82 LEU A C 1
ATOM 660 O O . LEU A 1 82 ? 9.295 18.151 -0.902 1.00 51.56 82 LEU A O 1
ATOM 664 N N . ASP A 1 83 ? 8.478 16.844 0.750 1.00 42.97 83 ASP A N 1
ATOM 665 C CA . ASP A 1 83 ? 7.637 17.855 1.346 1.00 42.97 83 ASP A CA 1
ATOM 666 C C . ASP A 1 83 ? 8.592 18.963 1.748 1.00 42.97 83 ASP A C 1
ATOM 668 O O . ASP A 1 83 ? 9.633 18.721 2.368 1.00 42.97 83 ASP A O 1
ATOM 672 N N . LYS A 1 84 ? 8.324 20.119 1.160 1.00 46.31 84 LYS A N 1
ATOM 673 C CA . LYS A 1 84 ? 9.240 21.227 1.013 1.00 46.31 84 LYS A CA 1
ATOM 674 C C . LYS A 1 84 ? 9.921 21.514 2.348 1.00 46.31 84 LYS A C 1
ATOM 676 O O . LYS A 1 84 ? 9.405 22.260 3.167 1.00 46.31 84 LYS A O 1
ATOM 681 N N . THR A 1 85 ? 11.170 21.081 2.489 1.00 40.56 85 THR A N 1
ATOM 682 C CA . THR A 1 85 ? 12.168 21.808 3.282 1.00 40.56 85 THR A CA 1
ATOM 683 C C . THR A 1 85 ? 12.525 23.109 2.539 1.00 40.56 85 THR A C 1
ATOM 685 O O . THR A 1 85 ? 13.674 23.364 2.202 1.00 40.56 85 THR A O 1
ATOM 688 N N . LEU A 1 86 ? 11.498 23.900 2.211 1.00 47.25 86 LEU A N 1
ATOM 689 C CA . LEU A 1 86 ? 11.561 25.307 1.818 1.00 47.25 86 LEU A CA 1
ATOM 690 C C . LEU A 1 86 ? 10.815 26.163 2.862 1.00 47.25 86 LEU A C 1
ATOM 692 O O . LEU A 1 86 ? 10.347 27.246 2.536 1.00 47.25 86 LEU A O 1
ATOM 696 N N . GLU A 1 87 ? 10.717 25.712 4.117 1.00 48.38 87 GLU A N 1
ATOM 697 C CA . GLU A 1 87 ? 10.495 26.599 5.272 1.00 48.38 87 GLU A CA 1
ATOM 698 C C . GLU A 1 87 ? 11.839 27.094 5.841 1.00 48.38 87 GLU A C 1
ATOM 700 O O . GLU A 1 87 ? 12.155 26.913 7.013 1.00 48.38 87 GLU A O 1
ATOM 705 N N . GLY A 1 88 ? 12.687 27.700 5.007 1.00 44.78 88 GLY A N 1
ATOM 706 C CA . GLY A 1 88 ? 13.948 28.262 5.496 1.00 44.78 88 GLY A CA 1
ATOM 707 C C . GLY A 1 88 ? 14.853 28.750 4.381 1.00 44.78 88 GLY A C 1
ATOM 708 O O . GLY A 1 88 ? 15.802 28.066 4.009 1.00 44.78 88 GLY A O 1
ATOM 709 N N . GLY A 1 89 ? 14.554 29.920 3.821 1.00 45.12 89 GLY A N 1
ATOM 710 C CA . GLY A 1 89 ? 15.404 30.488 2.778 1.00 45.12 89 GLY A CA 1
ATOM 711 C C . GLY A 1 89 ? 14.881 31.748 2.104 1.00 45.12 89 GLY A C 1
ATOM 712 O O . GLY A 1 89 ? 14.926 31.807 0.878 1.00 45.12 89 GLY A O 1
ATOM 713 N N . ARG A 1 90 ? 14.379 32.721 2.873 1.00 39.72 90 ARG A N 1
ATOM 714 C CA . ARG A 1 90 ? 14.596 34.170 2.692 1.00 39.72 90 ARG A CA 1
ATOM 715 C C . ARG A 1 90 ? 13.871 34.958 3.770 1.00 39.72 90 ARG A C 1
ATOM 717 O O . ARG A 1 90 ? 12.720 34.585 4.075 1.00 39.72 90 ARG A O 1
#

Foldseek 3Di:
DPPPPPPQDPLNVLLVVQVDDAQDKWWFDDDDPDPDPDFTFIWGFHDDDPFWTWIAGPVRDIDIDGSSRCSVTIDPDRDDPPPDPPPDDD

Sequence (90 aa):
MIQEEKKVSPMEKRNKELDIKAGAVYYMDELRIRGERIDPKRVVVKEIYPHMIIVEDENGFCSGITLASAAVDLRKTKYKTLDKTLEGGR

Radius of gyration: 15.92 Å; chains: 1; bounding box: 44×46×40 Å

pLDDT: mean 78.85, std 17.17, range [39.72, 96.62]

Organism: NCBI:txid39488